Protein AF-A0A2G3DW08-F1 (afdb_monomer)

Mean predicted aligned error: 4.93 Å

Radius of gyration: 15.82 Å; Cα contacts (8 Å, |Δi|>4): 236; chains: 1; bounding box: 45×33×42 Å

Structure (mmCIF, N/CA/C/O backbone):
data_AF-A0A2G3DW08-F1
#
_entry.id   AF-A0A2G3DW08-F1
#
loop_
_atom_site.group_PDB
_atom_site.id
_atom_site.type_symbol
_atom_site.label_atom_id
_atom_site.label_alt_id
_atom_site.label_comp_id
_atom_site.label_asym_id
_atom_site.label_entity_id
_atom_site.label_seq_id
_atom_site.pdbx_PDB_ins_code
_atom_site.Cartn_x
_atom_site.Cartn_y
_atom_site.Cartn_z
_atom_site.occupancy
_atom_site.B_iso_or_equiv
_atom_site.auth_seq_id
_atom_site.auth_comp_id
_atom_site.auth_asym_id
_atom_site.auth_atom_id
_atom_site.pdbx_PDB_model_num
ATOM 1 N N . MET A 1 1 ? -4.612 9.623 3.202 1.00 90.00 1 MET A N 1
ATOM 2 C CA . MET A 1 1 ? -5.705 9.729 2.212 1.00 90.00 1 MET A CA 1
ATOM 3 C C . MET A 1 1 ? -5.126 9.541 0.820 1.00 90.00 1 MET A C 1
ATOM 5 O O . MET A 1 1 ? -4.025 10.019 0.566 1.00 90.00 1 MET A O 1
ATOM 9 N N . THR A 1 2 ? -5.837 8.832 -0.046 1.00 93.94 2 THR A N 1
ATOM 10 C CA . THR A 1 2 ? -5.515 8.641 -1.467 1.00 93.94 2 THR A CA 1
ATOM 11 C C . THR A 1 2 ? -6.818 8.418 -2.245 1.00 93.94 2 THR A C 1
ATOM 13 O O . THR A 1 2 ? -7.899 8.703 -1.725 1.00 93.94 2 THR A O 1
ATOM 16 N N . THR A 1 3 ? -6.730 7.931 -3.477 1.00 94.19 3 THR A N 1
ATOM 17 C CA . THR A 1 3 ? -7.877 7.557 -4.301 1.00 94.19 3 THR A CA 1
ATOM 18 C C . THR A 1 3 ? -7.612 6.241 -5.023 1.00 94.19 3 THR A C 1
ATOM 20 O O . THR A 1 3 ? -6.460 5.959 -5.345 1.00 94.19 3 THR A O 1
ATOM 23 N N . PHE A 1 4 ? -8.663 5.500 -5.364 1.00 93.06 4 PHE A N 1
ATOM 24 C CA . PHE A 1 4 ? -8.598 4.395 -6.326 1.00 93.06 4 PHE A CA 1
ATOM 25 C C . PHE A 1 4 ? -9.651 4.584 -7.431 1.00 93.06 4 PHE A C 1
ATOM 27 O O . PHE A 1 4 ? -10.723 5.134 -7.152 1.00 93.06 4 PHE A O 1
ATOM 34 N N . PRO A 1 5 ? -9.362 4.186 -8.681 1.00 92.19 5 PRO A N 1
ATOM 35 C CA . PRO A 1 5 ? -10.286 4.376 -9.791 1.00 92.19 5 PRO A CA 1
ATOM 36 C C . PRO A 1 5 ? -11.413 3.331 -9.765 1.00 92.19 5 PRO A C 1
ATOM 38 O O . PRO A 1 5 ? -11.175 2.131 -9.632 1.00 92.19 5 PRO A O 1
ATOM 41 N N . VAL A 1 6 ? -12.657 3.785 -9.929 1.00 90.25 6 VAL A N 1
ATOM 42 C CA . VAL A 1 6 ? -13.841 2.913 -10.094 1.00 90.25 6 VAL A CA 1
ATOM 43 C C . VAL A 1 6 ? -14.353 2.906 -11.534 1.00 90.25 6 VAL A C 1
ATOM 45 O O . VAL A 1 6 ? -14.946 1.934 -11.993 1.00 90.25 6 VAL A O 1
ATOM 48 N N . SER A 1 7 ? -14.065 3.966 -12.291 1.00 89.12 7 SER A N 1
ATOM 49 C CA . SER A 1 7 ? -14.263 4.048 -13.739 1.00 89.12 7 SER A CA 1
ATOM 50 C C . SER A 1 7 ? -13.234 5.001 -14.353 1.00 89.12 7 SER A C 1
ATOM 52 O O . SER A 1 7 ? -12.512 5.678 -13.627 1.00 89.12 7 SER A O 1
ATOM 54 N N . SER A 1 8 ? -13.214 5.133 -15.680 1.00 87.19 8 SER A N 1
ATOM 55 C CA . SER A 1 8 ? -12.286 6.036 -16.382 1.00 87.19 8 SER A CA 1
ATOM 56 C C . SER A 1 8 ? -12.451 7.526 -16.047 1.00 87.19 8 SER A C 1
ATOM 58 O O . SER A 1 8 ? -11.614 8.336 -16.438 1.00 87.19 8 SER A O 1
ATOM 60 N N . LEU A 1 9 ? -13.537 7.914 -15.369 1.00 89.50 9 LEU A N 1
ATOM 61 C CA . LEU A 1 9 ? -13.836 9.304 -15.007 1.00 89.50 9 LEU A CA 1
ATOM 62 C C . LEU A 1 9 ? -14.053 9.507 -13.504 1.00 89.50 9 LEU A C 1
ATOM 64 O O . LEU A 1 9 ? -14.253 10.642 -13.070 1.00 89.50 9 LEU A O 1
ATOM 68 N N . VAL A 1 10 ? -14.073 8.431 -12.717 1.00 89.81 10 VAL A N 1
ATOM 69 C CA . VAL A 1 10 ? -14.464 8.479 -11.306 1.00 89.81 10 VAL A CA 1
ATOM 70 C C . VAL A 1 10 ? -13.475 7.680 -10.480 1.00 89.81 10 VAL A C 1
ATOM 72 O O . VAL A 1 10 ? -13.230 6.505 -10.753 1.00 89.81 10 VAL A O 1
ATOM 75 N N . SER A 1 11 ? -12.989 8.318 -9.421 1.00 93.19 11 SER A N 1
ATOM 76 C CA . SER A 1 11 ? -12.185 7.685 -8.385 1.00 93.19 11 SER A CA 1
ATOM 77 C C . SER A 1 11 ? -12.820 7.931 -7.029 1.00 93.19 11 SER A C 1
ATOM 79 O O . SER A 1 11 ? -13.322 9.023 -6.752 1.00 93.19 11 SER A O 1
ATOM 81 N N . HIS A 1 12 ? -12.770 6.926 -6.166 1.00 94.44 12 HIS A N 1
ATOM 82 C CA . HIS A 1 12 ? -13.204 7.055 -4.786 1.00 94.44 12 HIS A CA 1
ATOM 83 C C . HIS A 1 12 ? -12.048 7.513 -3.915 1.00 94.44 12 HIS A C 1
ATOM 85 O O . HIS A 1 12 ? -10.926 7.024 -4.033 1.00 94.44 12 HIS A O 1
ATOM 91 N N . MET A 1 13 ? -12.331 8.477 -3.042 1.00 95.75 13 MET A N 1
ATOM 92 C CA . MET A 1 13 ? -11.399 8.916 -2.016 1.00 95.75 13 MET A CA 1
ATOM 93 C C . MET A 1 13 ? -11.397 7.907 -0.875 1.00 95.75 13 MET A C 1
ATOM 95 O O . MET A 1 13 ? -12.457 7.513 -0.389 1.00 95.75 13 MET A O 1
ATOM 99 N N . VAL A 1 14 ? -10.201 7.526 -0.443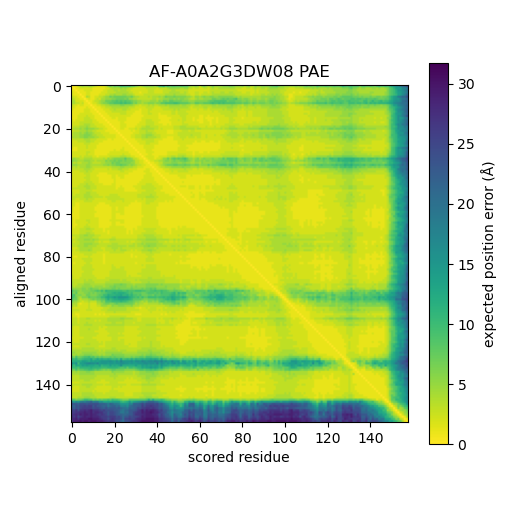 1.00 96.88 14 VAL A N 1
ATOM 100 C CA . VAL A 1 14 ? -9.998 6.560 0.630 1.00 96.88 14 VAL A CA 1
ATOM 101 C C . VAL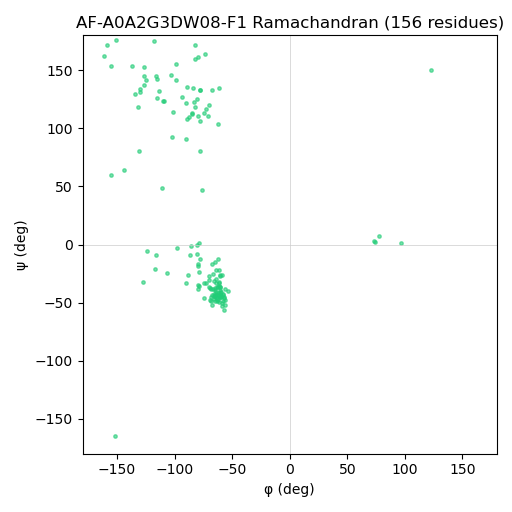 A 1 14 ? -9.088 7.131 1.708 1.00 96.88 14 VAL A C 1
ATOM 103 O O . VAL A 1 14 ? -8.065 7.779 1.449 1.00 96.88 14 VAL A O 1
ATOM 106 N N . GLU A 1 15 ? -9.474 6.891 2.950 1.00 97.69 15 GLU A N 1
ATOM 107 C CA . GLU A 1 15 ? -8.754 7.311 4.141 1.00 97.69 15 GLU A CA 1
ATOM 108 C C . GLU A 1 15 ? -8.251 6.094 4.909 1.00 97.69 15 GLU A C 1
ATOM 110 O O . GLU A 1 15 ? -8.939 5.084 5.000 1.00 97.69 15 GLU A O 1
ATOM 115 N N . ALA A 1 16 ? -7.049 6.215 5.467 1.00 98.12 16 ALA A N 1
ATOM 116 C CA . ALA A 1 16 ? -6.512 5.292 6.455 1.00 98.12 16 ALA A CA 1
ATOM 117 C C . ALA A 1 16 ? -6.490 6.034 7.793 1.00 98.12 16 ALA A C 1
ATOM 119 O O . ALA A 1 16 ? -5.918 7.125 7.880 1.00 98.12 16 ALA A O 1
ATOM 120 N N . VAL A 1 17 ? -7.140 5.471 8.808 1.00 98.00 17 VAL A N 1
ATOM 121 C CA . VAL A 1 17 ? -7.268 6.057 10.146 1.00 98.00 17 VAL A CA 1
ATOM 122 C C . VAL A 1 17 ? -6.870 5.014 11.176 1.00 98.00 17 VAL A C 1
ATOM 124 O O . VAL A 1 17 ? -7.372 3.897 11.135 1.00 98.00 17 VAL A O 1
ATOM 127 N N . ILE A 1 18 ? -6.007 5.382 12.118 1.00 97.75 18 ILE A N 1
ATOM 128 C CA . ILE A 1 18 ? -5.688 4.529 13.267 1.00 97.75 18 ILE A CA 1
ATOM 129 C C . ILE A 1 18 ? -6.752 4.794 14.330 1.00 97.75 18 ILE A C 1
ATOM 131 O O . ILE A 1 18 ? -6.856 5.931 14.809 1.00 97.75 18 ILE A O 1
ATOM 135 N N . PRO A 1 19 ? -7.611 3.814 14.639 1.00 97.44 19 PRO A N 1
ATOM 136 C CA . PRO A 1 19 ? -8.670 4.008 15.603 1.00 97.44 19 PRO A CA 1
ATOM 137 C C . PRO A 1 19 ? -8.120 3.892 17.041 1.00 97.44 19 PRO A C 1
ATOM 139 O O . PRO A 1 19 ? -7.035 3.342 17.238 1.00 97.44 19 PRO A O 1
ATOM 142 N N . PRO A 1 20 ? -8.834 4.403 18.062 1.00 96.44 20 PRO A N 1
ATOM 143 C CA . PRO A 1 20 ? -8.353 4.405 19.448 1.00 96.44 20 PRO A CA 1
ATOM 144 C C . PRO A 1 20 ? -8.039 3.019 20.027 1.00 96.44 20 PRO A C 1
ATOM 146 O O . PRO A 1 20 ? -7.246 2.918 20.957 1.00 96.44 20 PRO A O 1
ATOM 149 N N . GLU A 1 21 ? -8.683 1.973 19.512 1.00 94.75 21 GLU A N 1
ATOM 150 C CA . GLU A 1 21 ? -8.477 0.581 19.910 1.00 94.75 21 GLU A CA 1
ATOM 151 C C . GLU A 1 21 ? -7.214 -0.067 19.325 1.00 94.75 21 GLU A C 1
ATOM 153 O O . GLU A 1 21 ? -6.832 -1.136 19.788 1.00 94.75 21 GLU A O 1
ATOM 158 N N . SER A 1 22 ? -6.564 0.555 18.336 1.00 96.56 22 SER A N 1
ATOM 159 C CA . SER A 1 22 ? -5.310 0.044 17.773 1.00 96.56 22 SER A CA 1
ATOM 160 C C . SER A 1 22 ? -4.189 0.132 18.802 1.00 96.56 22 SER A C 1
ATOM 162 O O . SER A 1 22 ? -3.960 1.197 19.380 1.00 96.56 22 SER A O 1
ATOM 164 N N . THR A 1 23 ? -3.428 -0.949 18.967 1.00 96.12 23 THR A N 1
ATOM 165 C CA . THR A 1 23 ? -2.267 -0.980 19.868 1.00 96.12 23 THR A CA 1
ATOM 166 C C . THR A 1 23 ? -0.975 -1.251 19.103 1.00 96.12 23 THR A C 1
ATOM 168 O O . THR A 1 23 ? -0.990 -1.439 17.889 1.00 96.12 23 THR A O 1
ATOM 171 N N . SER A 1 24 ? 0.165 -1.212 19.795 1.00 91.62 24 SER A N 1
ATOM 172 C CA . SER A 1 24 ? 1.442 -1.634 19.212 1.00 91.62 24 SER A CA 1
ATOM 173 C C . SER A 1 24 ? 1.517 -3.145 19.001 1.00 91.62 24 SER A C 1
ATOM 175 O O . SER A 1 24 ? 2.202 -3.582 18.086 1.00 91.62 24 SER A O 1
ATOM 177 N N . GLU A 1 25 ? 0.835 -3.931 19.837 1.00 94.31 25 GLU A N 1
ATOM 178 C CA . GLU A 1 25 ? 0.797 -5.396 19.750 1.00 94.31 25 GLU A CA 1
ATOM 179 C C . GLU A 1 25 ? -0.182 -5.890 18.677 1.00 94.31 25 GLU A C 1
ATOM 181 O O . GLU A 1 25 ? 0.094 -6.885 18.014 1.00 94.31 25 GLU A O 1
ATOM 186 N N . ASP A 1 26 ? -1.304 -5.190 18.492 1.00 96.12 26 ASP A N 1
ATOM 187 C CA . ASP A 1 26 ? -2.274 -5.433 17.422 1.00 96.12 26 ASP A CA 1
ATOM 188 C C . ASP A 1 26 ? -2.608 -4.108 16.711 1.00 96.12 26 ASP A C 1
ATOM 190 O O . ASP A 1 26 ? -3.599 -3.433 17.029 1.00 96.12 26 ASP A O 1
ATOM 194 N N . PRO A 1 27 ? -1.734 -3.667 15.790 1.00 97.62 27 PRO A N 1
ATOM 195 C CA . PRO A 1 27 ? -1.963 -2.456 15.033 1.00 97.62 27 PRO A CA 1
ATOM 196 C C . PRO A 1 27 ? -3.106 -2.648 14.043 1.00 97.62 27 PRO A C 1
ATOM 198 O O . PRO A 1 27 ? -3.037 -3.465 13.127 1.00 97.62 27 PRO A O 1
ATOM 201 N N . VAL A 1 28 ? -4.145 -1.831 14.190 1.00 98.44 28 VAL A N 1
ATOM 202 C CA . VAL A 1 28 ? -5.321 -1.818 13.323 1.00 98.44 28 VAL A CA 1
ATOM 203 C C . VAL A 1 28 ? -5.369 -0.503 12.562 1.00 98.44 28 VAL A C 1
ATOM 205 O O . VAL A 1 28 ? -5.274 0.583 13.131 1.00 98.44 28 VAL A O 1
ATOM 208 N N . VAL A 1 29 ? -5.591 -0.582 11.255 1.00 98.62 29 VAL A N 1
ATOM 209 C CA . VAL A 1 29 ? -5.905 0.574 10.416 1.00 98.62 29 VAL A CA 1
ATOM 210 C C . VAL A 1 29 ? -7.312 0.420 9.871 1.00 98.62 29 VAL A C 1
ATOM 212 O O . VAL A 1 29 ? -7.639 -0.569 9.221 1.00 98.62 29 VAL A O 1
ATOM 215 N N . GLN A 1 30 ? -8.143 1.433 10.090 1.00 98.62 30 GLN A N 1
ATOM 216 C CA . GLN A 1 30 ? -9.440 1.532 9.443 1.00 98.62 30 GLN A CA 1
ATOM 217 C C . GLN A 1 30 ? -9.279 2.178 8.072 1.00 98.62 30 GLN A C 1
ATOM 219 O O . GLN A 1 30 ? -8.972 3.370 7.973 1.00 98.62 30 GLN A O 1
ATOM 224 N N . VAL A 1 31 ? -9.518 1.397 7.022 1.00 98.44 31 VAL A N 1
ATOM 225 C CA . VAL A 1 31 ? -9.631 1.904 5.655 1.00 98.44 31 VAL A CA 1
ATOM 226 C C . VAL A 1 31 ? -11.087 2.251 5.385 1.00 98.44 31 VAL A C 1
ATOM 228 O O . VAL A 1 31 ? -11.971 1.405 5.522 1.00 98.44 31 VAL A O 1
ATOM 231 N N . ARG A 1 32 ? -11.346 3.514 5.039 1.00 97.75 32 ARG A N 1
ATOM 232 C CA . ARG A 1 32 ? -12.702 4.056 4.936 1.00 97.75 32 ARG A CA 1
ATOM 233 C C . ARG A 1 32 ? -12.927 4.786 3.620 1.00 97.75 32 ARG A C 1
ATOM 235 O O . ARG A 1 32 ? -12.099 5.611 3.230 1.00 97.75 32 ARG A O 1
ATOM 242 N N . PHE A 1 33 ? -14.048 4.513 2.959 1.00 96.69 33 PHE A N 1
ATOM 243 C CA . PHE A 1 33 ? -14.451 5.167 1.710 1.00 96.69 33 PHE A CA 1
ATOM 244 C C . PHE A 1 33 ? -15.958 4.994 1.455 1.00 96.69 33 PHE A C 1
ATOM 246 O O . PHE A 1 33 ? -16.600 4.133 2.052 1.00 96.69 33 PHE A O 1
ATOM 253 N N . ASN A 1 34 ? -16.537 5.818 0.576 1.00 9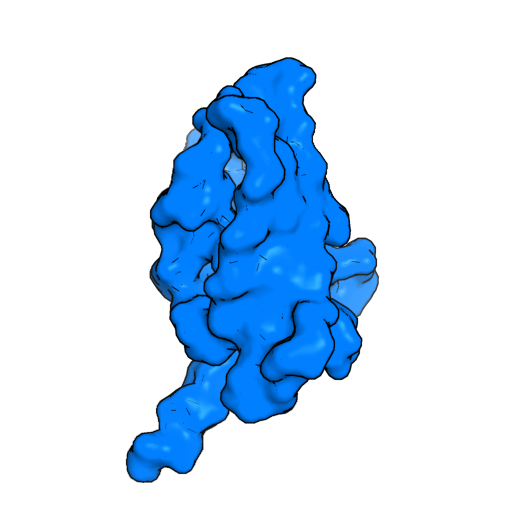4.44 34 ASN A N 1
ATOM 254 C CA . ASN A 1 34 ? -17.887 5.574 0.052 1.00 94.44 34 ASN A CA 1
ATOM 255 C C . ASN A 1 34 ? -17.778 4.590 -1.115 1.00 94.44 34 ASN A C 1
ATOM 257 O O . ASN A 1 34 ? -17.027 4.874 -2.043 1.00 94.44 34 ASN A O 1
ATOM 261 N N . GLY A 1 35 ? -18.466 3.453 -1.046 1.00 89.12 35 GLY A N 1
ATOM 262 C CA . GLY A 1 35 ? -18.440 2.418 -2.075 1.00 89.12 35 GLY A CA 1
ATOM 263 C C . GLY A 1 35 ? -19.371 2.691 -3.247 1.00 89.12 35 GLY A C 1
ATOM 264 O O . GLY A 1 35 ? -20.210 3.598 -3.217 1.00 89.12 35 GLY A O 1
ATOM 265 N N . ASP A 1 36 ? -19.243 1.856 -4.276 1.00 86.06 36 ASP A N 1
ATOM 266 C CA . ASP A 1 36 ? -20.075 1.920 -5.489 1.00 86.06 36 ASP A CA 1
ATOM 267 C C . ASP A 1 36 ? -21.561 1.641 -5.194 1.00 86.06 36 ASP A C 1
ATOM 269 O O . ASP A 1 36 ? -22.451 2.059 -5.938 1.00 86.06 36 ASP A O 1
ATOM 273 N N . ASP A 1 37 ? -21.853 0.967 -4.078 1.00 88.44 37 ASP A N 1
ATOM 274 C CA . ASP A 1 37 ? -23.211 0.698 -3.603 1.00 88.44 37 ASP A CA 1
ATOM 275 C C . ASP A 1 37 ? -23.873 1.904 -2.899 1.00 88.44 37 ASP A C 1
ATOM 277 O O . ASP A 1 37 ? -25.011 1.805 -2.423 1.00 88.44 37 ASP A O 1
ATOM 281 N N . GLY A 1 38 ? -23.172 3.042 -2.832 1.00 86.81 38 GLY A N 1
ATOM 282 C CA . GLY A 1 38 ? -23.616 4.272 -2.183 1.00 86.81 38 GLY A CA 1
ATOM 283 C C . GLY A 1 38 ? -23.513 4.252 -0.656 1.00 86.81 38 GLY A C 1
ATOM 284 O O . GLY A 1 38 ? -24.004 5.181 -0.009 1.00 86.81 38 GLY A O 1
ATOM 285 N N . LYS A 1 39 ? -22.911 3.219 -0.057 1.00 93.50 39 LYS A N 1
ATOM 286 C CA . LYS A 1 39 ? -22.712 3.114 1.391 1.00 93.50 39 LYS A CA 1
ATOM 287 C C . LYS A 1 39 ? -21.304 3.524 1.786 1.00 93.50 39 LYS A C 1
ATOM 289 O O . LYS A 1 39 ? -20.352 3.441 1.021 1.00 93.50 39 LYS A O 1
ATOM 294 N N . TYR A 1 40 ? -21.176 3.945 3.036 1.00 95.50 40 TYR A N 1
ATOM 295 C CA . TYR A 1 40 ? -19.877 4.155 3.652 1.00 95.50 40 TYR A CA 1
ATOM 296 C C . TYR A 1 40 ? -19.328 2.817 4.152 1.00 95.50 40 TYR A C 1
ATOM 298 O O . TYR A 1 40 ? -19.943 2.178 5.011 1.00 95.50 40 TYR A O 1
ATOM 306 N N . HIS A 1 41 ? -18.184 2.397 3.621 1.00 96.12 41 HIS A N 1
ATOM 307 C CA . HIS A 1 41 ? -17.488 1.189 4.040 1.00 96.12 41 HIS A CA 1
ATOM 308 C C . HIS A 1 41 ? -16.352 1.517 5.005 1.00 96.12 41 HIS A C 1
ATOM 310 O O . HIS A 1 41 ? -15.633 2.506 4.846 1.00 96.12 41 HIS A O 1
ATOM 316 N N . VAL A 1 42 ? -16.194 0.651 6.005 1.00 97.56 42 VAL A N 1
ATOM 317 C CA . VAL A 1 42 ? -15.100 0.679 6.976 1.00 97.56 42 VAL A CA 1
ATOM 318 C C . VAL A 1 42 ? -14.539 -0.731 7.067 1.00 97.56 42 VAL A C 1
ATOM 320 O O . VAL A 1 42 ? -15.253 -1.656 7.455 1.00 97.56 42 VAL A O 1
ATOM 323 N N . TYR A 1 43 ? -13.270 -0.883 6.708 1.00 97.81 43 TYR A N 1
ATOM 324 C CA . TYR A 1 43 ? -12.528 -2.134 6.809 1.00 97.81 43 TYR A CA 1
ATOM 325 C C . TYR A 1 43 ? -11.480 -1.999 7.903 1.00 97.81 43 TYR A C 1
ATOM 327 O O . TYR A 1 43 ? -10.637 -1.106 7.837 1.00 97.81 43 TYR A O 1
ATOM 335 N N . ASN A 1 44 ? -11.526 -2.888 8.892 1.00 98.31 44 ASN A N 1
ATOM 336 C CA . ASN A 1 44 ? -10.491 -2.987 9.914 1.00 98.31 44 ASN A CA 1
ATOM 337 C C . ASN A 1 44 ? -9.401 -3.921 9.392 1.00 98.31 44 ASN A C 1
ATOM 339 O O . ASN A 1 44 ? -9.637 -5.118 9.244 1.00 98.31 44 ASN A O 1
ATOM 343 N N . ILE A 1 45 ? -8.236 -3.364 9.081 1.00 98.50 45 ILE A N 1
ATOM 344 C CA . ILE A 1 45 ? -7.077 -4.121 8.624 1.00 98.50 45 ILE A CA 1
ATOM 345 C C . ILE A 1 45 ? -6.117 -4.266 9.798 1.00 98.50 45 ILE A C 1
ATOM 347 O O . ILE A 1 45 ? -5.560 -3.270 10.260 1.00 98.50 45 ILE A O 1
ATOM 351 N N . HIS A 1 46 ? -5.933 -5.498 10.261 1.00 97.94 46 HIS A N 1
ATOM 352 C CA . HIS A 1 46 ? -4.886 -5.849 11.213 1.00 97.94 46 HIS A CA 1
ATOM 353 C C . HIS A 1 46 ? -3.557 -5.866 10.459 1.00 97.94 46 HIS A C 1
ATOM 355 O O . HIS A 1 46 ? -3.357 -6.661 9.543 1.00 97.94 46 HIS A O 1
ATOM 361 N N . VAL A 1 47 ? -2.667 -4.933 10.784 1.00 97.38 47 VAL A N 1
ATOM 362 C CA . VAL A 1 47 ? -1.423 -4.699 10.039 1.00 97.38 47 VAL A CA 1
ATOM 363 C C . VAL A 1 47 ? -0.502 -5.918 10.119 1.00 97.38 47 VAL A C 1
ATOM 365 O O . VAL A 1 47 ? 0.155 -6.229 9.129 1.00 97.38 47 VAL A O 1
ATOM 368 N N . ASN A 1 48 ? -0.516 -6.640 11.242 1.00 95.19 48 ASN A N 1
ATOM 369 C CA . ASN A 1 48 ? 0.257 -7.871 11.432 1.00 95.19 48 ASN A CA 1
ATOM 370 C C . ASN A 1 48 ? -0.222 -9.027 10.536 1.00 95.19 48 ASN A C 1
ATOM 372 O O . ASN A 1 48 ? 0.571 -9.899 10.191 1.00 95.19 48 ASN A O 1
ATOM 376 N N . ASP A 1 49 ? -1.490 -9.013 10.115 1.00 96.31 49 ASP A N 1
ATOM 377 C CA . ASP A 1 49 ? -2.066 -10.043 9.242 1.00 96.31 49 ASP A CA 1
ATOM 378 C C . ASP A 1 49 ? -1.830 -9.749 7.751 1.00 96.31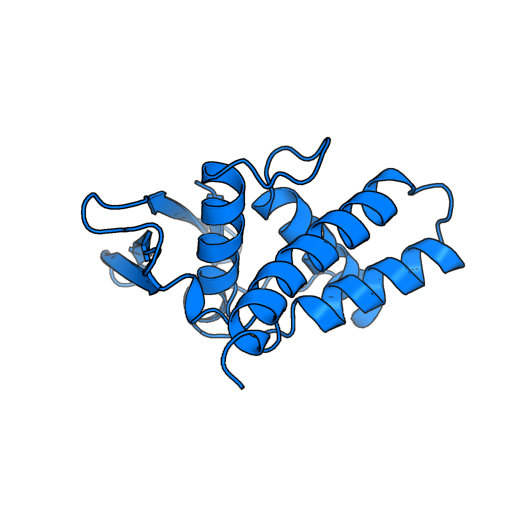 49 ASP A C 1
ATOM 380 O O . ASP A 1 49 ? -2.119 -10.581 6.883 1.00 96.31 49 ASP A O 1
ATOM 384 N N . VAL A 1 50 ? -1.317 -8.559 7.418 1.00 97.19 50 VAL A N 1
ATOM 385 C CA . VAL A 1 50 ? -1.004 -8.205 6.034 1.00 97.19 50 VAL A CA 1
ATOM 386 C C . VAL A 1 50 ? 0.213 -9.001 5.587 1.00 97.19 50 VAL A C 1
ATOM 388 O O . VAL A 1 50 ? 1.334 -8.719 5.991 1.00 97.19 50 VAL A O 1
ATOM 391 N N . ASN A 1 51 ? -0.009 -9.951 4.681 1.00 96.69 51 ASN A N 1
ATOM 392 C CA . ASN A 1 51 ? 1.053 -10.665 3.983 1.00 96.69 51 ASN A CA 1
ATOM 393 C C . ASN A 1 51 ? 1.438 -9.909 2.696 1.00 96.69 51 ASN A C 1
ATOM 395 O O . ASN A 1 51 ? 0.677 -9.982 1.724 1.00 96.69 51 ASN A O 1
ATOM 399 N N . PRO A 1 52 ? 2.611 -9.247 2.617 1.00 96.00 52 PRO A N 1
ATOM 400 C CA . PRO A 1 52 ? 3.010 -8.489 1.431 1.00 96.00 52 PRO A CA 1
ATOM 401 C C . PRO A 1 52 ? 3.145 -9.336 0.160 1.00 96.00 52 PRO A C 1
ATOM 403 O O . PRO A 1 52 ? 3.041 -8.798 -0.939 1.00 96.00 52 PRO A O 1
ATOM 406 N N . ASN A 1 53 ? 3.338 -10.652 0.279 1.00 96.25 53 ASN A N 1
ATOM 407 C CA . ASN A 1 53 ? 3.403 -11.562 -0.867 1.00 96.25 53 ASN A CA 1
ATOM 408 C C . ASN A 1 53 ? 2.014 -11.950 -1.407 1.00 96.25 53 ASN A C 1
ATOM 410 O O . ASN A 1 53 ? 1.906 -12.599 -2.445 1.00 96.25 53 ASN A O 1
ATOM 414 N N . SER A 1 54 ? 0.937 -11.583 -0.707 1.00 97.25 54 SER A N 1
ATOM 415 C CA . SER A 1 54 ? -0.442 -11.851 -1.115 1.00 97.25 54 SER A CA 1
ATOM 416 C C . SER A 1 54 ? -1.404 -10.830 -0.494 1.00 97.25 54 SER A C 1
ATOM 418 O O . SER A 1 54 ? -2.348 -11.192 0.221 1.00 97.25 54 SER A O 1
ATOM 420 N N . ALA A 1 55 ? -1.190 -9.552 -0.804 1.00 97.50 55 ALA A N 1
ATOM 421 C CA . ALA A 1 55 ? -1.993 -8.439 -0.304 1.00 97.50 55 ALA A CA 1
ATOM 422 C C . ALA A 1 55 ? -2.724 -7.708 -1.436 1.00 97.50 55 ALA A C 1
ATOM 424 O O . ALA A 1 55 ? -2.236 -7.575 -2.558 1.00 97.50 55 ALA A O 1
ATOM 425 N N . SER A 1 56 ? -3.925 -7.238 -1.131 1.00 97.56 56 SER A N 1
ATOM 426 C CA . SER A 1 56 ? -4.673 -6.281 -1.939 1.00 97.56 56 SER A CA 1
ATOM 427 C C . SER A 1 56 ? -4.074 -4.884 -1.825 1.00 97.56 56 SER A C 1
ATOM 429 O O . SER A 1 56 ? -3.320 -4.585 -0.895 1.00 97.56 56 SER A O 1
ATOM 431 N N . ASP A 1 57 ? -4.446 -3.993 -2.742 1.00 96.50 57 ASP A N 1
ATOM 432 C CA . ASP A 1 57 ? -4.054 -2.586 -2.642 1.00 96.50 57 ASP A CA 1
ATOM 433 C C . ASP A 1 57 ? -4.605 -1.931 -1.369 1.00 96.50 57 ASP A C 1
ATOM 435 O O . ASP A 1 57 ? -3.932 -1.079 -0.796 1.00 96.50 57 ASP A O 1
ATOM 439 N N . MET A 1 58 ? -5.781 -2.347 -0.889 1.00 97.88 58 MET A N 1
ATOM 440 C CA . MET A 1 58 ? -6.347 -1.897 0.382 1.00 97.88 58 MET A CA 1
ATOM 441 C C . MET A 1 58 ? -5.481 -2.303 1.578 1.00 97.88 58 MET A C 1
ATOM 443 O O . MET A 1 58 ? -5.173 -1.463 2.425 1.00 97.88 58 MET A O 1
ATOM 447 N N . GLU A 1 59 ? -5.071 -3.569 1.647 1.00 98.50 59 GLU A N 1
ATOM 448 C CA . GLU A 1 59 ? -4.208 -4.067 2.726 1.00 98.50 59 GLU A CA 1
ATOM 449 C C . GLU A 1 59 ? -2.822 -3.422 2.666 1.00 98.50 59 GLU A C 1
ATOM 451 O O . GLU A 1 59 ? -2.313 -2.965 3.687 1.00 98.50 59 GLU A O 1
ATOM 456 N N . MET A 1 60 ? -2.240 -3.289 1.470 1.00 98.12 60 MET A N 1
ATOM 457 C CA . MET A 1 60 ? -0.969 -2.586 1.295 1.00 98.12 60 MET A CA 1
ATOM 458 C C . MET A 1 60 ? -1.084 -1.107 1.659 1.00 98.12 60 MET A C 1
ATOM 460 O O . MET A 1 60 ? -0.190 -0.578 2.314 1.00 98.12 60 MET A O 1
ATOM 464 N N . PHE A 1 61 ? -2.179 -0.436 1.288 1.00 98.38 61 PHE A N 1
ATOM 465 C CA . PHE A 1 61 ? -2.430 0.956 1.658 1.00 98.38 61 PHE A CA 1
ATOM 466 C C . PHE A 1 61 ? -2.501 1.127 3.173 1.00 98.38 61 PHE A C 1
ATOM 468 O O . PHE A 1 61 ? -1.876 2.046 3.707 1.00 98.38 61 PHE A O 1
ATOM 475 N N . ALA A 1 62 ? -3.217 0.238 3.865 1.00 98.50 62 ALA A N 1
ATOM 476 C CA . ALA A 1 62 ? -3.280 0.211 5.320 1.00 98.50 62 ALA A CA 1
ATOM 477 C C . ALA A 1 62 ? -1.889 0.019 5.937 1.00 98.50 62 ALA A C 1
ATOM 479 O O . ALA A 1 62 ? -1.456 0.848 6.741 1.00 98.50 62 ALA A O 1
ATOM 480 N N . TYR A 1 63 ? -1.165 -1.013 5.498 1.00 98.25 63 TYR A N 1
ATOM 481 C CA . TYR A 1 63 ? 0.160 -1.363 5.999 1.00 98.25 63 TYR A CA 1
ATOM 482 C C . TYR A 1 63 ? 1.153 -0.206 5.861 1.00 98.25 63 TYR A C 1
ATOM 484 O O . TYR A 1 63 ? 1.713 0.268 6.849 1.00 98.25 63 TYR A O 1
ATOM 492 N N . VAL A 1 64 ? 1.339 0.323 4.648 1.00 97.75 64 VAL A N 1
ATOM 493 C CA . VAL A 1 64 ? 2.343 1.373 4.417 1.00 97.75 64 VAL A CA 1
ATOM 494 C C . VAL A 1 64 ? 1.955 2.706 5.065 1.00 97.75 64 VAL A C 1
ATOM 496 O O . VAL A 1 64 ? 2.840 3.472 5.450 1.00 97.75 64 VAL A O 1
ATOM 499 N N . SER A 1 65 ? 0.651 2.967 5.235 1.00 98.00 65 SER A N 1
ATOM 500 C CA . SER A 1 65 ? 0.152 4.132 5.979 1.00 98.00 65 SER A CA 1
ATOM 501 C C . SER A 1 65 ? 0.423 4.015 7.479 1.00 98.00 65 SER A C 1
ATOM 503 O O . SER A 1 65 ? 0.757 5.017 8.113 1.00 98.00 65 SER A O 1
ATOM 505 N N . TYR A 1 66 ? 0.314 2.814 8.054 1.00 97.75 66 TYR A N 1
ATOM 506 C CA . TYR A 1 66 ? 0.714 2.568 9.440 1.00 97.75 66 TYR A CA 1
ATOM 507 C C . TYR A 1 66 ? 2.221 2.762 9.624 1.00 97.75 66 TYR A C 1
ATOM 509 O O . TYR A 1 66 ? 2.642 3.467 10.539 1.00 97.75 66 TYR A O 1
ATOM 517 N N . GLN A 1 67 ? 3.033 2.234 8.705 1.00 97.12 67 GLN A N 1
ATOM 518 C CA . GLN A 1 67 ? 4.486 2.432 8.721 1.00 97.12 67 GLN A CA 1
ATOM 519 C C . GLN A 1 67 ? 4.855 3.925 8.667 1.00 97.12 67 GLN A C 1
ATOM 521 O O . GLN A 1 67 ? 5.676 4.398 9.454 1.00 97.12 67 GLN A O 1
ATOM 526 N N . ASP A 1 68 ? 4.176 4.708 7.820 1.00 95.88 68 ASP A N 1
ATOM 527 C CA . ASP A 1 68 ? 4.333 6.169 7.781 1.00 95.88 68 ASP A CA 1
ATOM 528 C C . ASP A 1 68 ? 3.990 6.830 9.126 1.00 95.88 68 ASP A C 1
ATOM 530 O O . ASP A 1 68 ? 4.676 7.772 9.544 1.00 95.88 68 ASP A O 1
ATOM 534 N N . HIS A 1 69 ? 2.928 6.359 9.792 1.00 95.56 69 HIS A N 1
ATOM 535 C CA . HIS A 1 69 ? 2.463 6.884 11.075 1.00 95.56 69 HIS A CA 1
ATOM 536 C C . HIS A 1 69 ? 3.481 6.665 12.196 1.00 95.56 69 HIS A C 1
ATOM 538 O O . HIS A 1 69 ? 3.765 7.602 12.942 1.00 95.56 69 HIS A O 1
ATOM 544 N N . ILE A 1 70 ? 4.068 5.468 12.284 1.00 95.31 70 ILE A N 1
ATOM 545 C CA . ILE A 1 70 ? 5.078 5.144 13.304 1.00 95.31 70 ILE A CA 1
ATOM 546 C C . ILE A 1 70 ? 6.482 5.663 12.957 1.00 95.31 70 ILE A C 1
ATOM 548 O O . ILE A 1 70 ? 7.411 5.520 13.746 1.00 95.31 70 ILE A O 1
ATOM 552 N N . GLY A 1 71 ? 6.641 6.318 11.802 1.00 95.00 71 GLY A N 1
ATOM 553 C CA . GLY A 1 71 ? 7.876 6.997 11.404 1.00 95.00 71 GLY A CA 1
ATOM 554 C C . GLY A 1 71 ? 8.799 6.191 10.488 1.00 95.00 71 GLY A C 1
ATOM 555 O O . GLY A 1 71 ? 9.832 6.719 10.070 1.00 95.00 71 GLY A O 1
ATOM 556 N N . ASN A 1 72 ? 8.408 4.978 10.100 1.00 95.19 72 ASN A N 1
ATOM 557 C CA . ASN A 1 72 ? 9.105 4.151 9.117 1.00 95.19 72 ASN A CA 1
ATOM 558 C C . ASN A 1 72 ? 8.779 4.655 7.707 1.00 95.19 72 ASN A C 1
ATOM 560 O O . ASN A 1 72 ? 7.893 4.147 7.022 1.00 95.19 72 ASN A O 1
ATOM 564 N N . LYS A 1 73 ? 9.465 5.721 7.291 1.00 94.50 73 LYS A N 1
ATOM 565 C CA . LYS A 1 73 ? 9.199 6.436 6.036 1.00 94.50 73 LYS A CA 1
ATOM 566 C C . LYS A 1 73 ? 10.213 6.098 4.959 1.00 94.50 73 LYS A C 1
ATOM 568 O O . LYS A 1 73 ? 11.403 6.009 5.233 1.00 94.50 73 LYS A O 1
ATOM 573 N N . THR A 1 74 ? 9.749 6.076 3.716 1.00 96.12 74 THR A N 1
ATOM 574 C CA . THR A 1 74 ? 10.564 5.996 2.502 1.00 96.12 74 THR A CA 1
ATOM 575 C C . THR A 1 74 ? 11.162 7.377 2.199 1.00 96.12 74 THR A C 1
ATOM 577 O O . THR A 1 74 ? 10.436 8.284 1.766 1.00 96.12 74 THR A O 1
ATOM 580 N N . PRO A 1 75 ? 12.471 7.610 2.415 1.00 94.31 75 PRO A N 1
ATOM 581 C CA . PRO A 1 75 ? 13.035 8.951 2.341 1.00 94.31 75 PRO A CA 1
ATOM 582 C C . PRO A 1 75 ? 12.901 9.600 0.955 1.00 94.31 75 PRO A C 1
ATOM 584 O O . PRO A 1 75 ? 13.171 9.018 -0.098 1.00 94.31 75 PRO A O 1
ATOM 587 N N . GLY A 1 76 ? 12.485 10.868 0.949 1.00 93.25 76 GLY A N 1
ATOM 588 C CA . GLY A 1 76 ? 12.318 11.660 -0.273 1.00 93.25 76 GLY A CA 1
ATOM 589 C C . GLY A 1 76 ? 11.105 11.283 -1.135 1.00 93.25 76 GLY A C 1
ATOM 590 O O . GLY A 1 76 ? 10.942 11.873 -2.213 1.00 93.25 76 GLY A O 1
ATOM 591 N N . ALA A 1 77 ? 10.281 10.326 -0.696 1.00 94.69 77 ALA A N 1
ATOM 592 C CA . ALA A 1 77 ? 8.916 10.140 -1.174 1.00 94.69 77 ALA A CA 1
ATOM 593 C C . ALA A 1 77 ? 7.959 11.103 -0.453 1.00 94.69 77 ALA A C 1
ATOM 595 O O . ALA A 1 77 ? 8.278 11.629 0.612 1.00 94.69 77 ALA A O 1
ATOM 596 N N . PHE A 1 78 ? 6.791 11.353 -1.049 1.00 94.44 78 PHE A N 1
ATOM 597 C CA . PHE A 1 78 ? 5.744 12.146 -0.397 1.00 94.44 78 PHE A CA 1
ATOM 598 C C . PHE A 1 78 ? 5.165 11.405 0.820 1.00 94.44 78 PHE A C 1
ATOM 600 O O . PHE A 1 78 ? 4.980 11.996 1.879 1.00 94.44 78 PHE A O 1
ATOM 607 N N . ASN A 1 79 ? 4.921 10.104 0.655 1.00 96.00 79 ASN A N 1
ATOM 608 C CA . ASN A 1 79 ? 4.586 9.126 1.687 1.00 96.00 79 ASN A CA 1
ATOM 609 C C . ASN A 1 79 ? 4.908 7.716 1.146 1.00 96.00 79 ASN A C 1
ATOM 611 O O . ASN A 1 79 ? 5.236 7.569 -0.042 1.00 96.00 79 ASN A O 1
ATOM 615 N N . ASN A 1 80 ? 4.828 6.688 1.988 1.00 97.50 80 ASN A N 1
ATOM 616 C CA . ASN A 1 80 ? 5.130 5.309 1.604 1.00 97.50 80 ASN A CA 1
ATOM 617 C C . ASN A 1 80 ? 4.169 4.782 0.539 1.00 97.50 80 ASN A C 1
ATOM 619 O O . ASN A 1 80 ? 4.595 4.089 -0.383 1.00 97.50 80 ASN A O 1
ATOM 623 N N . TRP A 1 81 ? 2.890 5.158 0.612 1.00 97.62 81 TRP A N 1
ATOM 624 C CA . TRP A 1 81 ? 1.903 4.771 -0.397 1.00 97.62 81 TRP A CA 1
ATOM 625 C C . TRP A 1 81 ? 2.271 5.266 -1.799 1.00 97.62 81 TRP A C 1
ATOM 627 O O . TRP A 1 81 ? 2.211 4.509 -2.764 1.00 97.62 81 TRP A O 1
ATOM 637 N N . ALA A 1 82 ? 2.712 6.517 -1.922 1.00 96.38 82 ALA A N 1
ATOM 638 C CA . ALA A 1 82 ? 3.142 7.091 -3.189 1.00 96.38 82 ALA A CA 1
ATOM 639 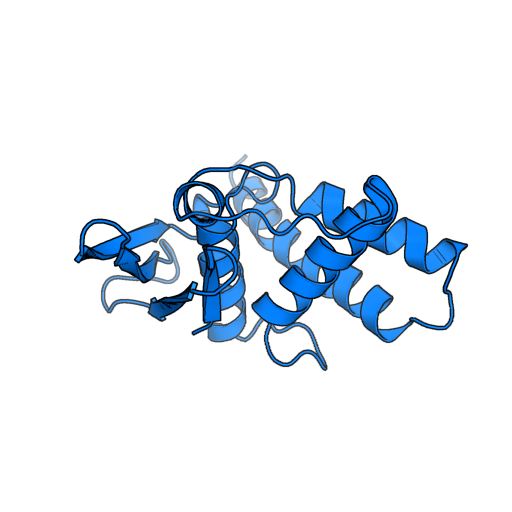C C . ALA A 1 82 ? 4.391 6.386 -3.730 1.00 96.38 82 ALA A C 1
ATOM 641 O O . ALA A 1 82 ? 4.485 6.150 -4.933 1.00 96.38 82 ALA A O 1
ATOM 642 N N . ALA A 1 83 ? 5.338 6.021 -2.860 1.00 97.25 83 ALA A N 1
ATOM 643 C CA . ALA A 1 83 ? 6.494 5.229 -3.271 1.00 97.25 83 ALA A CA 1
ATOM 644 C C . ALA A 1 83 ? 6.064 3.848 -3.794 1.00 97.25 83 ALA A C 1
ATOM 646 O O . ALA A 1 83 ? 6.469 3.464 -4.892 1.00 97.25 83 ALA A O 1
ATOM 647 N N . TYR A 1 84 ? 5.197 3.147 -3.057 1.00 97.25 84 TYR A N 1
ATOM 648 C CA . TYR A 1 84 ? 4.645 1.848 -3.445 1.00 97.25 84 TYR A CA 1
ATOM 649 C C . TYR A 1 84 ? 3.910 1.906 -4.792 1.00 97.25 84 TYR A C 1
ATOM 651 O O . TYR A 1 84 ? 4.209 1.118 -5.688 1.00 97.25 84 TYR A O 1
ATOM 659 N N . GLN A 1 85 ? 3.022 2.885 -4.986 1.00 95.31 85 GLN A N 1
ATOM 660 C CA . GLN A 1 85 ? 2.275 3.062 -6.236 1.00 95.31 85 GLN A CA 1
ATOM 661 C C . GLN A 1 85 ? 3.193 3.309 -7.439 1.00 95.31 85 GLN A C 1
ATOM 663 O O . GLN A 1 85 ? 2.947 2.777 -8.517 1.00 95.31 85 GLN A O 1
ATOM 668 N N . ILE A 1 86 ? 4.298 4.044 -7.265 1.00 94.75 86 ILE A N 1
ATOM 669 C CA . ILE A 1 86 ? 5.287 4.229 -8.338 1.00 94.75 86 ILE A CA 1
ATOM 670 C C . ILE A 1 86 ? 5.985 2.905 -8.677 1.00 94.75 86 ILE A C 1
ATOM 672 O O . ILE A 1 86 ? 6.232 2.642 -9.855 1.00 94.75 86 ILE A O 1
ATOM 676 N N . MET A 1 87 ? 6.294 2.059 -7.687 1.00 95.50 87 MET A N 1
ATOM 677 C CA . MET A 1 87 ? 6.861 0.729 -7.955 1.00 95.50 87 MET A CA 1
ATOM 678 C C . MET A 1 87 ? 5.855 -0.156 -8.688 1.00 95.50 87 MET A C 1
ATOM 680 O O . MET A 1 87 ? 6.217 -0.767 -9.689 1.00 95.50 87 MET A O 1
ATOM 684 N N . LYS A 1 88 ? 4.589 -0.155 -8.262 1.00 94.31 88 LYS A N 1
ATOM 685 C CA . LYS A 1 88 ? 3.517 -0.891 -8.937 1.00 94.31 88 LYS A CA 1
ATOM 686 C C . LYS A 1 88 ? 3.340 -0.454 -10.389 1.00 94.31 88 LYS A C 1
ATOM 688 O O . LYS A 1 88 ? 3.400 -1.283 -11.291 1.00 94.31 88 LYS A O 1
ATOM 693 N N . PHE A 1 89 ? 3.237 0.850 -10.622 1.00 92.62 89 PHE A N 1
ATOM 694 C CA . PHE A 1 89 ? 3.154 1.424 -11.962 1.00 92.62 89 PHE A CA 1
ATOM 695 C C . PHE A 1 89 ? 4.358 1.038 -12.834 1.00 92.62 89 PHE A C 1
ATOM 697 O O . PHE A 1 89 ? 4.195 0.631 -13.982 1.00 92.62 89 PHE A O 1
ATOM 704 N N . THR A 1 90 ? 5.573 1.121 -12.282 1.00 92.75 90 THR A N 1
ATOM 705 C CA . THR A 1 90 ? 6.796 0.744 -13.009 1.00 92.75 90 THR A CA 1
ATOM 706 C C . THR A 1 90 ? 6.790 -0.744 -13.357 1.00 92.75 90 THR A C 1
ATOM 708 O O . THR A 1 90 ? 7.120 -1.108 -14.479 1.00 92.75 90 THR A O 1
ATOM 711 N N . HIS A 1 91 ? 6.383 -1.610 -12.428 1.00 93.88 91 HIS A N 1
ATOM 712 C CA . HIS A 1 91 ? 6.275 -3.043 -12.683 1.00 93.88 91 HIS A CA 1
ATOM 713 C C . HIS A 1 91 ? 5.288 -3.358 -13.812 1.00 93.88 91 HIS A C 1
ATOM 715 O O . HIS A 1 91 ? 5.606 -4.169 -14.682 1.00 93.88 91 HIS A O 1
ATOM 721 N N . GLU A 1 92 ? 4.112 -2.728 -13.823 1.00 91.50 92 GLU A N 1
ATOM 722 C CA . GLU A 1 92 ? 3.110 -2.960 -14.866 1.00 91.50 92 GLU A CA 1
ATOM 723 C C . GLU A 1 92 ? 3.604 -2.518 -16.245 1.00 91.50 92 GLU A C 1
ATOM 725 O O . GLU A 1 92 ? 3.496 -3.290 -17.201 1.00 91.50 92 GLU A O 1
ATOM 730 N N . LEU A 1 93 ? 4.217 -1.332 -16.335 1.00 90.81 93 LEU A N 1
ATOM 731 C CA . LEU A 1 93 ? 4.827 -0.853 -17.576 1.00 90.81 93 LEU A CA 1
ATOM 732 C C . LEU A 1 93 ? 5.880 -1.828 -18.105 1.00 90.81 93 LEU A C 1
ATOM 734 O O . LEU A 1 93 ? 5.868 -2.154 -19.289 1.00 90.81 93 LEU A O 1
ATOM 738 N N . GLU A 1 94 ? 6.763 -2.325 -17.241 1.00 89.50 94 GLU A N 1
ATOM 739 C CA . GLU A 1 94 ? 7.823 -3.244 -17.662 1.00 89.50 94 GLU A CA 1
ATOM 740 C C . GLU A 1 94 ? 7.298 -4.644 -18.003 1.00 89.50 94 GLU A C 1
ATOM 742 O O . GLU A 1 94 ? 7.818 -5.305 -18.900 1.00 89.50 94 GLU A O 1
ATOM 747 N N . THR A 1 95 ? 6.252 -5.106 -17.319 1.00 88.75 95 THR A N 1
ATOM 748 C CA . THR A 1 95 ? 5.701 -6.453 -17.525 1.00 88.75 95 THR A CA 1
ATOM 749 C C . THR A 1 95 ? 4.802 -6.521 -18.757 1.00 88.75 95 THR A C 1
ATOM 751 O O . THR A 1 95 ? 4.809 -7.522 -19.476 1.00 88.75 95 THR A O 1
ATOM 754 N N . TYR A 1 96 ? 4.017 -5.473 -19.013 1.00 87.12 96 TYR A N 1
ATOM 755 C CA . TYR A 1 96 ? 2.968 -5.486 -20.035 1.00 87.12 96 TYR A CA 1
ATOM 756 C C . TYR A 1 96 ? 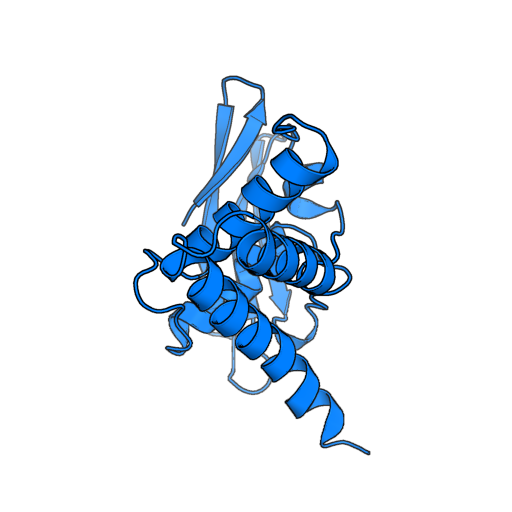3.198 -4.503 -21.186 1.00 87.12 96 TYR A C 1
ATOM 758 O O . TYR A 1 96 ? 2.467 -4.569 -22.174 1.00 87.12 96 TYR A O 1
ATOM 766 N N . GLY A 1 97 ? 4.186 -3.611 -21.082 1.00 87.12 97 GLY A N 1
ATOM 767 C CA . GLY A 1 97 ? 4.437 -2.543 -22.054 1.00 87.12 97 GLY A CA 1
ATOM 768 C C . GLY A 1 97 ? 3.428 -1.391 -21.998 1.00 87.12 97 GLY A C 1
ATOM 769 O O . GLY A 1 97 ? 3.520 -0.476 -22.812 1.00 87.12 97 GLY A O 1
ATOM 770 N N . ASP A 1 98 ? 2.470 -1.439 -21.069 1.00 85.00 98 ASP A N 1
ATOM 771 C CA . ASP A 1 98 ? 1.449 -0.417 -20.845 1.00 85.00 98 ASP A CA 1
ATOM 772 C C . ASP A 1 98 ? 0.945 -0.485 -19.395 1.00 85.00 98 ASP A C 1
ATOM 774 O O . ASP A 1 98 ? 0.986 -1.546 -18.765 1.00 85.00 98 ASP A O 1
ATOM 778 N N . TYR A 1 99 ? 0.464 0.642 -18.872 1.00 80.94 99 TYR A N 1
ATOM 779 C CA . TYR A 1 99 ? -0.168 0.706 -17.559 1.00 80.94 99 TYR A CA 1
ATOM 780 C C . TYR A 1 99 ? -1.614 0.236 -17.678 1.00 80.94 99 TYR A C 1
ATOM 782 O O . TYR A 1 99 ? -2.391 0.769 -18.473 1.00 80.94 99 TYR A O 1
ATOM 790 N N . ARG A 1 100 ? -1.994 -0.761 -16.879 1.00 77.75 100 ARG A N 1
ATOM 791 C CA . ARG A 1 100 ? -3.357 -1.289 -16.895 1.00 77.75 100 ARG A CA 1
ATOM 792 C C . ARG A 1 100 ? -4.096 -0.731 -15.700 1.00 77.75 100 ARG A C 1
ATOM 794 O O . ARG A 1 100 ? -4.090 -1.326 -14.631 1.00 77.75 100 ARG A O 1
ATOM 801 N N . GLU A 1 101 ? -4.773 0.394 -15.904 1.00 78.50 101 GLU A N 1
ATOM 802 C CA . GLU A 1 101 ? -5.670 0.928 -14.884 1.00 78.50 101 GLU A CA 1
ATOM 803 C C . GLU A 1 101 ? -6.796 -0.083 -14.618 1.00 78.50 101 GLU A C 1
ATOM 805 O O . GLU A 1 101 ? -7.706 -0.277 -15.429 1.00 78.50 101 GLU A O 1
ATOM 810 N N . LEU A 1 102 ? -6.698 -0.789 -13.492 1.00 84.25 102 LEU A N 1
ATOM 811 C CA . LEU A 1 102 ? -7.717 -1.730 -13.056 1.00 84.25 102 LEU A CA 1
ATOM 812 C C . LEU A 1 102 ? -8.857 -0.943 -12.410 1.00 84.25 102 LEU A C 1
ATOM 814 O O . LEU A 1 102 ? -8.693 -0.352 -11.346 1.00 84.25 102 LEU A O 1
ATOM 818 N N . LEU A 1 103 ? -10.003 -0.923 -13.088 1.00 89.06 103 LEU A N 1
ATOM 819 C CA . LEU A 1 103 ? -11.164 -0.129 -12.700 1.00 89.06 103 LEU A CA 1
ATOM 820 C C . LEU A 1 103 ? -12.135 -0.940 -11.850 1.00 89.06 103 LEU A C 1
ATOM 822 O O . LEU A 1 103 ? -12.612 -1.991 -12.282 1.00 89.06 103 LEU A O 1
ATOM 826 N N . GLY A 1 104 ? -12.489 -0.408 -10.686 1.00 90.62 104 GLY A N 1
ATOM 827 C CA . GLY A 1 104 ? -13.565 -0.932 -9.849 1.00 90.62 104 GLY A CA 1
ATOM 828 C C . GLY A 1 104 ? -13.102 -1.292 -8.446 1.00 90.62 104 GLY A C 1
ATOM 829 O O . GLY A 1 104 ? -11.964 -1.709 -8.224 1.00 90.62 104 GLY A O 1
ATOM 830 N N . GLU A 1 105 ? -14.024 -1.181 -7.495 1.00 92.50 105 GLU A N 1
ATOM 831 C CA . GLU A 1 105 ? -13.751 -1.369 -6.069 1.00 92.50 105 GLU A CA 1
ATOM 832 C C . GLU A 1 105 ? -13.076 -2.712 -5.745 1.00 92.50 105 GLU A C 1
ATOM 834 O O . GLU A 1 105 ? -12.121 -2.752 -4.972 1.00 92.50 105 GLU A O 1
ATOM 839 N N . ASN A 1 106 ? -13.486 -3.803 -6.402 1.00 92.44 106 ASN A N 1
ATOM 840 C CA . ASN A 1 106 ? -12.921 -5.143 -6.182 1.00 92.44 106 ASN A CA 1
ATOM 841 C C . ASN A 1 106 ? -11.417 -5.248 -6.491 1.00 92.44 106 ASN A C 1
ATOM 843 O O . ASN A 1 106 ? -10.734 -6.103 -5.922 1.00 92.44 106 ASN A O 1
ATOM 847 N N . PHE A 1 107 ? -10.881 -4.407 -7.380 1.00 92.38 107 PHE A N 1
ATOM 848 C CA . PHE A 1 107 ? -9.445 -4.395 -7.664 1.00 92.38 107 PHE A CA 1
ATOM 849 C C . PHE A 1 107 ? -8.647 -3.751 -6.535 1.00 92.38 107 PHE A C 1
ATOM 851 O O . PHE A 1 107 ? -7.540 -4.199 -6.243 1.00 92.38 107 PHE A O 1
ATOM 858 N N . PHE A 1 108 ? -9.227 -2.756 -5.865 1.00 95.00 108 PHE A N 1
ATOM 859 C CA . PHE A 1 108 ? -8.636 -2.159 -4.676 1.00 95.00 108 PHE A CA 1
ATOM 860 C C . PHE A 1 108 ? -8.765 -3.085 -3.459 1.00 95.00 108 PHE A C 1
ATOM 862 O O . PHE A 1 108 ? -7.791 -3.298 -2.739 1.00 95.00 108 PHE A O 1
ATOM 869 N N . THR A 1 109 ? -9.949 -3.662 -3.240 1.00 95.12 109 THR A N 1
ATOM 870 C CA . THR A 1 109 ? -10.275 -4.384 -2.000 1.00 95.12 109 THR A CA 1
ATOM 871 C C . THR A 1 109 ? -9.908 -5.867 -2.008 1.00 95.12 109 THR A C 1
ATOM 873 O O . THR A 1 109 ? -9.698 -6.434 -0.939 1.00 95.12 109 THR A O 1
ATOM 876 N N . GLY A 1 110 ? -9.849 -6.518 -3.176 1.00 93.44 110 GLY A N 1
ATOM 877 C CA . GLY A 1 110 ? -9.845 -7.984 -3.252 1.00 93.44 110 GLY A CA 1
ATOM 878 C C . GLY A 1 110 ? -8.714 -8.620 -4.057 1.00 93.44 110 GLY A C 1
ATOM 879 O O . GLY A 1 110 ? -8.279 -9.721 -3.716 1.00 93.44 110 GLY A O 1
ATOM 880 N N . VAL A 1 111 ? -8.220 -7.972 -5.116 1.00 94.31 111 VAL A N 1
ATOM 881 C CA . VAL A 1 111 ? -7.182 -8.572 -5.973 1.00 94.31 111 VAL A CA 1
ATOM 882 C C . VAL A 1 111 ? -5.840 -8.591 -5.254 1.00 94.31 111 VAL A C 1
ATOM 884 O O . VAL A 1 111 ? -5.278 -7.545 -4.946 1.00 94.31 111 VAL A O 1
ATOM 887 N N . LYS A 1 112 ? -5.324 -9.798 -5.006 1.00 95.50 112 LYS A N 1
ATOM 888 C CA . LYS A 1 112 ? -4.058 -10.023 -4.307 1.00 95.50 112 LYS A CA 1
ATOM 889 C C . LYS A 1 112 ? -2.873 -9.919 -5.264 1.00 95.50 112 LYS A C 1
ATOM 891 O O . LYS A 1 112 ? -2.896 -10.512 -6.341 1.00 95.50 112 LYS A O 1
ATOM 896 N N . ASN A 1 113 ? -1.838 -9.205 -4.836 1.00 93.25 113 ASN A N 1
ATOM 897 C CA . ASN A 1 113 ? -0.566 -9.054 -5.529 1.00 93.25 113 ASN A CA 1
ATOM 898 C C . ASN A 1 113 ? 0.588 -9.434 -4.594 1.00 93.25 113 ASN A C 1
ATOM 900 O O . ASN A 1 113 ? 0.487 -9.283 -3.375 1.00 93.25 113 ASN A O 1
ATOM 904 N N . ASP A 1 114 ? 1.691 -9.888 -5.185 1.00 96.62 114 ASP A N 1
ATOM 905 C CA . ASP A 1 114 ? 2.956 -10.093 -4.481 1.00 96.62 114 ASP A CA 1
ATOM 906 C C . ASP A 1 114 ? 3.784 -8.804 -4.564 1.00 96.62 114 ASP A C 1
ATOM 908 O O . ASP A 1 114 ? 4.509 -8.560 -5.535 1.00 96.62 114 ASP A O 1
ATOM 912 N N . ALA A 1 115 ? 3.614 -7.933 -3.567 1.00 96.69 115 ALA A N 1
ATOM 913 C CA . ALA A 1 115 ? 4.268 -6.632 -3.507 1.00 96.69 115 ALA A CA 1
ATOM 914 C C . ALA A 1 115 ? 5.794 -6.765 -3.438 1.00 96.69 115 ALA A C 1
ATOM 916 O O . ALA A 1 115 ? 6.514 -5.972 -4.047 1.00 96.69 115 ALA A O 1
ATOM 917 N N . GLU A 1 116 ? 6.297 -7.773 -2.728 1.00 96.19 116 GLU A N 1
ATOM 918 C CA . GLU A 1 116 ? 7.732 -7.994 -2.586 1.00 96.19 116 GLU A CA 1
ATOM 919 C C . GLU A 1 116 ? 8.356 -8.431 -3.915 1.00 96.19 116 GLU A C 1
ATOM 921 O O . GLU A 1 116 ? 9.343 -7.841 -4.366 1.00 96.19 116 GLU A O 1
ATOM 926 N N . ALA A 1 117 ? 7.763 -9.421 -4.591 1.00 96.31 117 ALA A N 1
ATOM 927 C CA . ALA A 1 117 ? 8.236 -9.874 -5.895 1.00 96.31 117 ALA A CA 1
ATOM 928 C C . ALA A 1 117 ? 8.181 -8.741 -6.928 1.00 96.31 117 ALA A C 1
ATOM 930 O O . ALA A 1 117 ? 9.142 -8.532 -7.673 1.00 96.31 117 ALA A O 1
ATOM 931 N N . MET A 1 118 ? 7.094 -7.969 -6.928 1.00 96.44 118 MET A N 1
ATOM 932 C CA . MET A 1 118 ? 6.913 -6.796 -7.779 1.00 96.44 118 MET A CA 1
ATOM 933 C C . MET A 1 118 ? 8.042 -5.771 -7.593 1.00 96.44 118 MET A C 1
ATOM 935 O O . MET A 1 118 ? 8.684 -5.361 -8.565 1.00 96.44 118 MET A O 1
ATOM 939 N N . ILE A 1 119 ? 8.334 -5.376 -6.350 1.00 97.44 119 ILE A N 1
ATOM 940 C CA . ILE A 1 119 ? 9.375 -4.380 -6.056 1.00 97.44 119 ILE A CA 1
ATOM 941 C C . ILE A 1 119 ? 10.770 -4.937 -6.372 1.00 97.44 119 ILE A C 1
ATOM 943 O O . ILE A 1 119 ? 11.600 -4.221 -6.938 1.00 97.44 119 ILE A O 1
ATOM 947 N N . ASN A 1 120 ? 11.032 -6.217 -6.094 1.00 96.19 120 ASN A N 1
ATOM 948 C CA . ASN A 1 120 ? 12.292 -6.876 -6.449 1.00 96.19 120 ASN A CA 1
ATOM 949 C C . ASN A 1 120 ? 12.552 -6.884 -7.965 1.00 96.19 120 ASN A C 1
ATOM 951 O O . ASN A 1 120 ? 13.690 -6.676 -8.410 1.00 96.19 120 ASN A O 1
ATOM 955 N N . GLN A 1 121 ? 11.509 -7.090 -8.773 1.00 95.81 121 GLN A N 1
ATOM 956 C CA . GLN A 1 121 ? 11.609 -7.037 -10.232 1.00 95.81 121 GLN A CA 1
ATOM 957 C C . GLN A 1 121 ? 11.942 -5.625 -10.719 1.00 95.81 121 GLN A C 1
ATOM 959 O O . GLN A 1 121 ? 12.884 -5.458 -11.499 1.00 95.81 121 GLN A O 1
ATOM 964 N N . VAL A 1 122 ? 11.250 -4.602 -10.205 1.00 95.88 122 VAL A N 1
ATOM 965 C CA . VAL A 1 122 ? 11.544 -3.194 -10.528 1.00 95.88 122 VAL A CA 1
ATOM 966 C C . VAL A 1 122 ? 12.966 -2.828 -10.118 1.00 95.88 122 VAL A C 1
ATOM 968 O O . VAL A 1 122 ? 13.703 -2.227 -10.898 1.00 95.88 122 VAL A O 1
ATOM 971 N N . PHE A 1 123 ? 13.397 -3.230 -8.924 1.00 95.25 123 PHE A N 1
ATOM 972 C CA . PHE A 1 123 ? 14.745 -2.957 -8.440 1.00 95.25 123 PHE A CA 1
ATOM 973 C C . PHE A 1 123 ? 15.819 -3.559 -9.349 1.00 95.25 123 PHE A C 1
ATOM 975 O O . PHE A 1 123 ? 16.794 -2.891 -9.709 1.00 9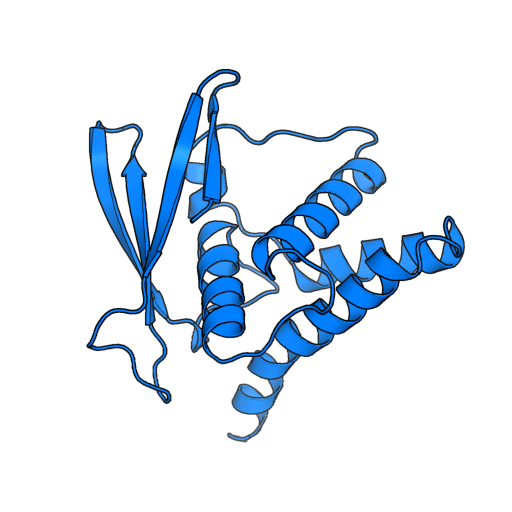5.25 123 PHE A O 1
ATOM 982 N N . SER A 1 124 ? 15.623 -4.813 -9.756 1.00 93.50 124 SER A N 1
ATOM 983 C CA . SER A 1 124 ? 16.515 -5.512 -10.681 1.00 93.50 124 SER A CA 1
ATOM 984 C C . SER A 1 124 ? 16.556 -4.825 -12.045 1.00 93.50 124 SER A C 1
ATOM 986 O O . SER A 1 124 ? 17.637 -4.604 -12.594 1.00 93.50 124 SER A O 1
ATOM 988 N N . TRP A 1 125 ? 15.397 -4.419 -12.566 1.00 93.12 125 TRP A N 1
ATOM 989 C CA . TRP A 1 125 ? 15.304 -3.690 -13.825 1.00 93.12 125 TRP A CA 1
ATOM 990 C C . TRP A 1 125 ? 16.013 -2.331 -13.768 1.00 93.12 125 TRP A C 1
ATOM 992 O O . TRP A 1 125 ? 16.830 -2.039 -14.642 1.00 93.12 125 TRP A O 1
ATOM 1002 N N . LEU A 1 126 ? 15.787 -1.533 -12.718 1.00 92.12 126 LEU A N 1
ATOM 1003 C CA . LEU A 1 126 ? 16.416 -0.218 -12.540 1.00 92.12 126 LEU A CA 1
ATOM 1004 C C . LEU A 1 126 ? 17.941 -0.324 -12.536 1.00 92.12 126 LEU A C 1
ATOM 1006 O O . LEU A 1 126 ? 18.622 0.467 -13.187 1.00 92.12 126 LEU A O 1
ATOM 1010 N N . LYS A 1 127 ? 18.491 -1.327 -11.842 1.00 88.56 127 LYS A N 1
ATOM 1011 C CA . LYS A 1 127 ? 19.941 -1.557 -11.797 1.00 88.56 127 LYS A CA 1
ATOM 1012 C C . LYS A 1 127 ? 20.536 -1.862 -13.171 1.00 88.56 127 LYS A C 1
ATOM 1014 O O . LYS A 1 127 ? 21.664 -1.452 -13.428 1.00 88.56 127 LYS A O 1
ATOM 1019 N N . ASN A 1 128 ? 19.796 -2.567 -14.022 1.00 87.81 128 ASN A N 1
ATOM 1020 C CA . ASN A 1 128 ? 20.296 -3.044 -15.308 1.00 87.81 128 ASN A CA 1
ATOM 1021 C C . ASN A 1 128 ? 20.055 -2.050 -16.452 1.00 87.81 128 ASN A C 1
ATOM 1023 O O . ASN A 1 128 ? 20.882 -1.962 -17.355 1.00 87.81 128 ASN A O 1
ATOM 1027 N N . ASN A 1 129 ? 18.953 -1.298 -16.410 1.00 85.94 129 ASN A N 1
ATOM 1028 C CA . ASN A 1 129 ? 18.483 -0.498 -17.546 1.00 85.94 129 ASN A CA 1
ATOM 1029 C C . ASN A 1 129 ? 18.454 1.010 -17.278 1.00 85.94 129 ASN A C 1
ATOM 1031 O O . ASN A 1 129 ? 18.485 1.797 -18.221 1.00 85.94 129 ASN A O 1
ATOM 1035 N N . ASN A 1 130 ? 18.415 1.438 -16.013 1.00 81.06 130 ASN A N 1
ATOM 1036 C CA . ASN A 1 130 ? 18.339 2.856 -15.668 1.00 81.06 130 ASN A CA 1
ATOM 1037 C C . ASN A 1 130 ? 19.154 3.188 -14.402 1.00 81.06 130 ASN A C 1
ATOM 1039 O O . ASN A 1 130 ? 18.603 3.617 -13.385 1.00 81.06 130 ASN A O 1
ATOM 1043 N N . PRO A 1 131 ? 20.490 3.019 -14.433 1.00 72.44 131 PRO A N 1
ATOM 1044 C CA . PRO A 1 131 ? 21.342 3.215 -13.258 1.00 72.44 131 PRO A CA 1
ATOM 1045 C C . PRO A 1 131 ? 21.363 4.666 -12.741 1.00 72.44 131 PRO A C 1
ATOM 1047 O O . PRO A 1 131 ? 21.792 4.915 -11.611 1.00 72.44 131 PRO A O 1
ATOM 1050 N N . SER A 1 132 ? 20.890 5.636 -13.533 1.00 78.31 132 SER A N 1
ATOM 1051 C CA . SER A 1 132 ? 20.718 7.028 -13.107 1.00 78.31 132 SER A CA 1
ATOM 1052 C C . SER A 1 132 ? 19.447 7.250 -12.275 1.00 78.31 132 SER A C 1
ATOM 1054 O O . SER A 1 132 ? 19.390 8.224 -11.520 1.00 78.31 132 SER A O 1
ATOM 1056 N N . ALA A 1 133 ? 18.478 6.327 -12.297 1.00 86.69 133 ALA A N 1
ATOM 1057 C CA . ALA A 1 133 ? 17.278 6.328 -11.453 1.00 86.69 133 ALA A CA 1
ATOM 1058 C C . ALA A 1 133 ? 17.576 5.892 -10.002 1.00 86.69 133 ALA A C 1
ATOM 1060 O O . ALA A 1 133 ? 16.877 5.084 -9.384 1.00 86.69 133 ALA A O 1
ATOM 1061 N N . GLN A 1 134 ? 18.635 6.461 -9.418 1.00 87.12 134 GLN A N 1
ATOM 1062 C CA . GLN A 1 134 ? 19.108 6.126 -8.076 1.00 87.12 134 GLN A CA 1
ATOM 1063 C C . GLN A 1 134 ? 18.060 6.389 -6.991 1.00 87.12 134 GLN A C 1
ATOM 1065 O O . GLN A 1 134 ? 18.100 5.754 -5.941 1.00 87.12 134 GLN A O 1
ATOM 1070 N N . LYS A 1 135 ? 17.139 7.336 -7.215 1.00 90.94 135 LYS A N 1
ATOM 1071 C CA . LYS A 1 135 ? 16.069 7.655 -6.263 1.00 90.94 135 LYS A CA 1
ATOM 1072 C C . LYS A 1 135 ? 15.077 6.496 -6.152 1.00 90.94 135 LYS A C 1
ATOM 1074 O O . LYS A 1 135 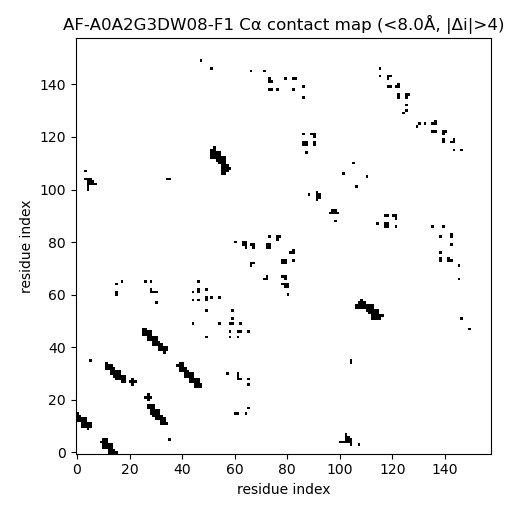? 14.848 6.015 -5.052 1.00 90.94 135 LYS A O 1
ATOM 1079 N N . GLN A 1 136 ? 14.565 6.012 -7.278 1.00 91.75 136 GLN A N 1
ATOM 1080 C CA . GLN A 1 136 ? 13.637 4.885 -7.342 1.00 91.75 136 GLN A CA 1
ATOM 1081 C C . GLN A 1 136 ? 14.303 3.592 -6.862 1.00 91.75 136 GLN A C 1
ATOM 1083 O O . GLN A 1 136 ? 13.693 2.821 -6.132 1.00 91.75 136 GLN A O 1
ATOM 1088 N N . ALA A 1 137 ? 15.584 3.393 -7.184 1.00 93.44 137 ALA A N 1
ATOM 1089 C CA . ALA A 1 137 ? 16.340 2.249 -6.685 1.00 93.44 137 ALA A CA 1
ATOM 1090 C C . ALA A 1 137 ? 16.542 2.291 -5.157 1.00 93.44 137 ALA A C 1
ATOM 1092 O O . ALA A 1 137 ? 16.616 1.239 -4.530 1.00 93.44 137 ALA A O 1
ATOM 1093 N N . ARG A 1 138 ? 16.638 3.483 -4.546 1.00 94.25 138 ARG A N 1
ATOM 1094 C CA . ARG A 1 138 ? 16.623 3.634 -3.080 1.00 94.25 138 ARG A CA 1
ATOM 1095 C C . ARG A 1 138 ? 15.246 3.312 -2.510 1.00 94.25 138 ARG A C 1
ATOM 1097 O O . ARG A 1 138 ? 15.177 2.461 -1.639 1.00 94.25 138 ARG A O 1
ATOM 1104 N N . TRP A 1 139 ? 14.178 3.857 -3.093 1.00 96.06 139 TRP A N 1
ATOM 1105 C CA . TRP A 1 139 ? 12.807 3.537 -2.680 1.00 96.06 139 TRP A CA 1
ATOM 1106 C C . TRP A 1 139 ? 12.494 2.044 -2.733 1.00 96.06 139 TRP A C 1
ATOM 1108 O O . TRP A 1 139 ? 11.843 1.544 -1.828 1.00 96.06 139 TRP A O 1
ATOM 1118 N N . CYS A 1 140 ? 12.994 1.317 -3.739 1.00 96.62 140 CYS A N 1
ATOM 1119 C CA . CYS A 1 140 ? 12.873 -0.140 -3.770 1.00 96.62 140 CYS A CA 1
ATOM 1120 C C . CYS A 1 140 ? 13.462 -0.784 -2.510 1.00 96.62 140 CYS A C 1
ATOM 1122 O O . CYS A 1 140 ? 12.818 -1.634 -1.914 1.00 96.62 140 CYS A O 1
ATOM 1124 N N . ARG A 1 141 ? 14.676 -0.384 -2.105 1.00 94.88 141 ARG A N 1
ATOM 1125 C CA . ARG A 1 141 ? 15.330 -0.930 -0.906 1.00 94.88 141 ARG A CA 1
ATOM 1126 C C . ARG A 1 141 ? 14.563 -0.563 0.354 1.00 94.88 141 ARG A C 1
ATOM 1128 O O . ARG A 1 141 ? 14.253 -1.451 1.126 1.00 94.88 141 ARG A O 1
ATOM 1135 N N . ASP A 1 142 ? 14.209 0.710 0.505 1.00 95.62 142 ASP A N 1
ATOM 1136 C CA . ASP A 1 142 ? 13.506 1.202 1.693 1.00 95.62 142 ASP A CA 1
ATOM 1137 C C . ASP A 1 142 ? 12.149 0.496 1.871 1.00 95.62 142 ASP A C 1
ATOM 1139 O O . ASP A 1 142 ? 11.784 0.108 2.979 1.00 95.62 142 ASP A O 1
ATOM 1143 N N . LEU A 1 143 ? 11.416 0.282 0.771 1.00 96.94 143 LEU A N 1
ATOM 1144 C CA . LEU A 1 143 ? 10.167 -0.476 0.786 1.00 96.94 143 LEU A CA 1
ATOM 1145 C C . LEU A 1 143 ? 10.411 -1.962 1.070 1.00 96.94 143 LEU A C 1
ATOM 1147 O O . LEU A 1 143 ? 9.702 -2.524 1.890 1.00 96.94 143 LEU A O 1
ATOM 1151 N N . LEU A 1 144 ? 11.398 -2.609 0.444 1.00 96.06 144 LEU A N 1
ATOM 1152 C CA . LEU A 1 144 ? 11.702 -4.025 0.705 1.00 96.06 144 LEU A CA 1
ATOM 1153 C C . LEU A 1 144 ? 12.132 -4.264 2.154 1.00 96.06 144 LEU A C 1
ATOM 1155 O O . LEU A 1 144 ? 11.687 -5.233 2.761 1.00 96.06 144 LEU A O 1
ATOM 1159 N N . ASP A 1 145 ? 12.960 -3.386 2.718 1.00 94.25 145 ASP A N 1
ATOM 1160 C CA . ASP A 1 145 ? 13.358 -3.452 4.123 1.00 94.25 145 ASP A CA 1
ATOM 1161 C C . ASP A 1 145 ? 12.120 -3.331 5.020 1.00 94.25 145 ASP A C 1
ATOM 1163 O O . ASP A 1 145 ? 11.944 -4.136 5.929 1.00 94.25 145 ASP A O 1
ATOM 1167 N N . MET A 1 146 ? 11.212 -2.399 4.710 1.00 94.75 146 MET A N 1
ATOM 1168 C CA . MET A 1 146 ? 9.944 -2.228 5.423 1.00 94.75 146 MET A CA 1
ATOM 1169 C C . MET A 1 146 ? 9.049 -3.469 5.342 1.00 94.75 146 MET A C 1
ATOM 1171 O O . MET A 1 146 ? 8.599 -3.942 6.379 1.00 94.75 146 MET A O 1
ATOM 1175 N N . LEU A 1 147 ? 8.821 -4.028 4.148 1.00 93.06 147 LEU A N 1
ATOM 1176 C CA . LEU A 1 147 ? 7.997 -5.233 3.978 1.00 93.06 147 LEU A CA 1
ATOM 1177 C C . LEU A 1 147 ? 8.586 -6.435 4.727 1.00 93.06 147 LEU A C 1
ATOM 1179 O O . LEU A 1 147 ? 7.845 -7.254 5.266 1.00 93.06 147 LEU A O 1
ATOM 1183 N N . ASN A 1 148 ? 9.914 -6.510 4.816 1.00 83.88 148 ASN A N 1
ATOM 1184 C CA . ASN A 1 148 ? 10.607 -7.571 5.535 1.00 83.88 148 ASN A CA 1
ATOM 1185 C C . ASN A 1 148 ? 10.648 -7.370 7.056 1.00 83.88 148 ASN A C 1
ATOM 1187 O O . ASN A 1 148 ? 10.837 -8.353 7.767 1.00 83.88 148 ASN A O 1
ATOM 1191 N N . MET A 1 149 ? 10.423 -6.163 7.590 1.00 69.56 149 MET A N 1
ATOM 1192 C CA . MET A 1 149 ? 10.311 -5.959 9.045 1.00 69.56 149 MET A CA 1
ATOM 1193 C C . MET A 1 149 ? 9.145 -6.757 9.643 1.00 69.56 149 MET A C 1
ATOM 1195 O O . MET A 1 149 ? 9.307 -7.335 10.714 1.00 69.56 149 MET A O 1
ATOM 1199 N N . GLY A 1 150 ? 8.023 -6.878 8.920 1.00 54.59 150 GLY A N 1
ATOM 1200 C CA . GLY A 1 150 ? 6.897 -7.730 9.334 1.00 54.59 150 GLY A CA 1
ATOM 1201 C C . GLY A 1 150 ? 7.250 -9.225 9.394 1.00 54.59 150 GLY A C 1
ATOM 1202 O O . GLY A 1 150 ? 6.736 -9.950 10.239 1.00 54.59 150 GLY A O 1
ATOM 1203 N N . ASN A 1 151 ? 8.196 -9.677 8.562 1.00 48.84 151 ASN A N 1
ATOM 1204 C CA . ASN A 1 151 ? 8.679 -11.061 8.560 1.00 48.84 151 ASN A CA 1
ATOM 1205 C C . ASN A 1 151 ? 9.680 -11.356 9.693 1.00 48.84 151 ASN A C 1
ATOM 1207 O O . ASN A 1 151 ? 9.839 -12.512 10.077 1.00 48.84 151 ASN A O 1
ATOM 1211 N N . VAL A 1 152 ? 10.371 -10.346 10.234 1.00 43.56 152 VAL A N 1
ATOM 1212 C CA . VAL A 1 152 ? 11.368 -10.544 11.304 1.00 43.56 152 VAL A CA 1
ATOM 1213 C C . VAL A 1 152 ? 10.702 -10.727 12.669 1.00 43.56 152 VAL A C 1
ATOM 1215 O O . VAL A 1 152 ? 11.180 -11.541 13.457 1.00 43.56 152 VAL A O 1
ATOM 1218 N N . GLU A 1 153 ? 9.589 -10.042 12.944 1.00 43.31 153 GLU A N 1
ATOM 1219 C CA . GLU A 1 153 ? 8.826 -10.247 14.187 1.00 43.31 153 GLU A CA 1
ATOM 1220 C C . GLU A 1 153 ? 8.121 -11.616 14.201 1.00 43.31 153 GLU A C 1
ATOM 1222 O O . GLU A 1 153 ? 8.157 -12.308 15.215 1.00 43.31 153 GLU A O 1
ATOM 1227 N N . ALA A 1 154 ? 7.621 -12.090 13.052 1.00 40.72 154 ALA A N 1
ATOM 1228 C CA . ALA A 1 154 ? 7.028 -13.427 12.908 1.00 40.72 154 ALA A CA 1
ATOM 1229 C C . ALA A 1 154 ? 8.029 -14.596 13.064 1.00 40.72 154 ALA A C 1
ATOM 1231 O O . ALA A 1 154 ? 7.623 -15.739 13.269 1.00 40.72 154 ALA A O 1
ATOM 1232 N N . LEU A 1 155 ? 9.340 -14.337 12.973 1.00 32.94 155 LEU A N 1
ATOM 1233 C CA . LEU A 1 155 ? 10.398 -15.347 13.119 1.00 32.94 155 LEU A CA 1
ATOM 1234 C C . LEU A 1 155 ? 11.026 -15.388 14.520 1.00 32.94 155 LEU A C 1
ATOM 1236 O O . LEU A 1 155 ? 11.888 -16.231 14.766 1.00 32.94 155 LEU A O 1
ATOM 1240 N N . GLN A 1 156 ? 10.621 -14.506 15.440 1.00 34.28 156 GLN A N 1
ATOM 1241 C CA . GLN A 1 156 ? 11.088 -14.539 16.832 1.00 34.28 156 GLN A CA 1
ATOM 1242 C C . GLN A 1 156 ? 10.264 -15.477 17.735 1.00 34.28 156 GLN A C 1
ATOM 1244 O O . GLN A 1 156 ? 10.628 -15.662 18.895 1.00 34.28 156 GLN A O 1
ATOM 1249 N N . GLU A 1 157 ? 9.226 -16.133 17.203 1.00 35.88 157 GLU A N 1
ATOM 1250 C CA . GLU A 1 157 ? 8.411 -17.138 17.909 1.00 35.88 157 GLU A CA 1
ATOM 1251 C C . GLU A 1 157 ? 8.599 -18.579 17.380 1.00 35.88 157 GLU A C 1
ATOM 1253 O O . GLU A 1 157 ? 7.625 -19.296 17.142 1.00 35.88 157 GLU A O 1
ATOM 1258 N N . VAL A 1 158 ? 9.849 -19.043 17.218 1.00 37.03 158 VAL A N 1
ATOM 1259 C CA . VAL A 1 158 ? 10.161 -20.483 17.039 1.00 37.03 158 VAL A CA 1
ATOM 1260 C C . VAL A 1 158 ? 11.292 -20.934 17.954 1.00 37.03 158 VAL A C 1
ATOM 1262 O O . VAL A 1 158 ? 12.372 -20.302 17.922 1.00 37.03 158 VAL A O 1
#

Sequence (158 aa):
MTTFPVSSLVSHMVEAVIPPESTSEDPVVQVRFNGDDGKYHVYNIHVNDVNPNSASDMEMFAYVSYQDHIGNKTPGAFNNWAAYQIMKFTHELETYGDYRELLGENFFTGVKNDAEAMINQVFSWLKNNNPSAQKQARWCRDLLDMLNMGNVEALQEV

Nearest PDB structures (foldseek):
  5g3q-assembly2_B  TM=3.794E-01  e=2.206E-01  Homo sapiens
  5g3q-assembly1_A  TM=3.930E-01  e=2.952E-01  Homo sapiens
  4lid-assembly1_B  TM=5.580E-01  e=1.904E+00  Sulfolobus spindle-shaped virus 1
  5hfn-assembly1_F  TM=5.777E-01  e=6.860E+00  Thermotoga maritima MSB8

Secondary structure (DSSP, 8-state):
-EEEEEETTEEEEEEEE--TT--SSS-EEEEEEE-TTSSEEEEEEEGGG--GGGB-HHHHHHHHHHHHHHT---TTSS-HHHHHHHHHHHHHHHHHSS-----SHHHHHT--B-HHHHHHHHHHHHHHH-TT-HHHHHHHHHHHHHHHHHHHHTTS--

pLDDT: mean 90.56, std 13.2, range [32.94, 98.62]

Organism: NCBI:txid46206

Solvent-accessible surface area (backbone atoms only — not comparable to full-atom values): 8860 Å² total; per-residue (Å²): 111,54,71,50,44,49,43,102,87,42,61,40,59,38,37,66,41,74,50,92,84,40,40,93,91,57,37,36,26,36,41,36,34,62,46,97,89,76,43,79,45,77,44,81,40,51,46,85,73,56,44,54,69,61,24,18,54,47,50,47,46,38,40,35,47,49,33,43,71,79,62,63,58,38,85,94,44,96,41,35,53,59,49,50,50,52,42,52,50,50,33,35,31,72,74,67,75,47,74,76,84,66,63,23,67,59,51,40,67,60,45,63,40,39,54,56,62,42,35,52,50,41,38,55,46,35,66,76,75,36,69,83,51,52,65,63,47,45,45,35,48,49,48,51,54,55,64,47,51,64,55,55,64,69,62,72,79,121

Foldseek 3Di:
DAWAAQDPVDI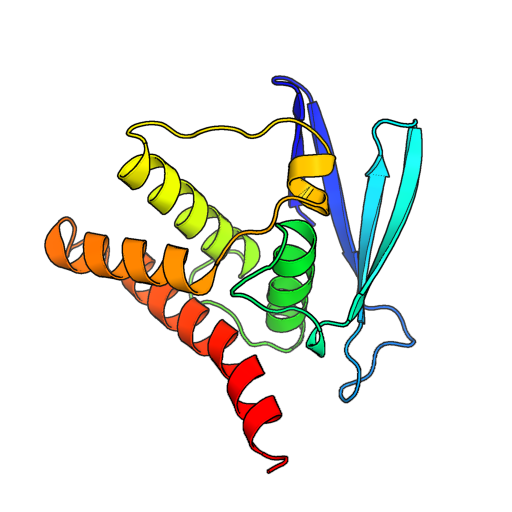WDWDWDFDPPADPVFGWIWIWTQFPVRDIDTDTARLLPAQLQWHALQSVVNNQVVCVVVPLAQPPDPGLNRLLVVLVQQLCCVVPVDGDRDHRPCRRHPHIHNSLVSLVVSLVCCVVPPVVVVSNNSSSVSVNVSSCVSVVVVVVPD